Protein AF-A0A520I8A1-F1 (afdb_monomer)

Nearest PDB structures (foldseek):
  7w1y-assembly1_4  TM=4.143E-01  e=3.961E+00  Homo sapiens

Structure (mmCIF, N/CA/C/O backbone):
data_AF-A0A520I8A1-F1
#
_entry.id   AF-A0A520I8A1-F1
#
loop_
_atom_site.group_PDB
_atom_site.id
_atom_site.type_symbol
_atom_site.label_atom_id
_atom_site.label_alt_id
_atom_site.label_comp_id
_atom_site.label_asym_id
_atom_site.label_entity_id
_atom_site.label_seq_id
_atom_site.pdbx_PDB_ins_code
_atom_site.Cartn_x
_atom_site.Cartn_y
_atom_site.Cartn_z
_atom_site.occupancy
_atom_site.B_iso_or_equiv
_atom_site.auth_seq_id
_atom_site.auth_comp_id
_atom_site.auth_asym_id
_atom_site.auth_atom_id
_atom_site.pdbx_PDB_model_num
ATOM 1 N N . PHE A 1 1 ? 8.098 4.137 8.239 1.00 70.62 1 PHE A N 1
ATOM 2 C CA . PHE A 1 1 ? 7.040 4.916 7.578 1.00 70.62 1 PHE A CA 1
ATOM 3 C C . PHE A 1 1 ? 5.911 5.136 8.577 1.00 70.62 1 PHE A C 1
ATOM 5 O O . PHE A 1 1 ? 5.235 4.183 8.911 1.00 70.62 1 PHE A O 1
ATOM 12 N N . THR A 1 2 ? 5.726 6.352 9.091 1.00 82.50 2 THR A N 1
ATOM 13 C CA . THR A 1 2 ? 4.611 6.662 10.007 1.00 82.50 2 THR A CA 1
ATOM 14 C C . THR A 1 2 ? 3.568 7.475 9.239 1.00 82.50 2 THR A C 1
ATOM 16 O O . THR A 1 2 ? 3.953 8.475 8.619 1.00 82.50 2 THR A O 1
ATOM 19 N N . PRO A 1 3 ? 2.288 7.058 9.201 1.00 87.00 3 PRO A N 1
ATOM 20 C CA . PRO A 1 3 ? 1.235 7.838 8.559 1.00 87.00 3 PRO A CA 1
ATOM 21 C C . PRO A 1 3 ? 1.073 9.213 9.211 1.00 87.00 3 PRO A C 1
ATOM 23 O O . PRO A 1 3 ? 1.184 9.337 10.424 1.00 87.00 3 PRO A O 1
ATOM 26 N N . TYR A 1 4 ? 0.726 10.231 8.419 1.00 89.12 4 TYR A N 1
ATOM 27 C CA . TYR A 1 4 ? 0.466 11.583 8.938 1.00 89.12 4 TYR A CA 1
ATOM 28 C C . TYR A 1 4 ? -0.667 11.612 9.977 1.00 89.12 4 TYR A C 1
ATOM 30 O O . TYR A 1 4 ? -0.613 12.364 10.942 1.00 89.12 4 TYR A O 1
ATOM 38 N N . LEU A 1 5 ? -1.682 10.762 9.792 1.00 92.31 5 LEU A N 1
ATOM 39 C CA . LEU A 1 5 ? -2.814 10.638 10.711 1.00 92.31 5 LEU A CA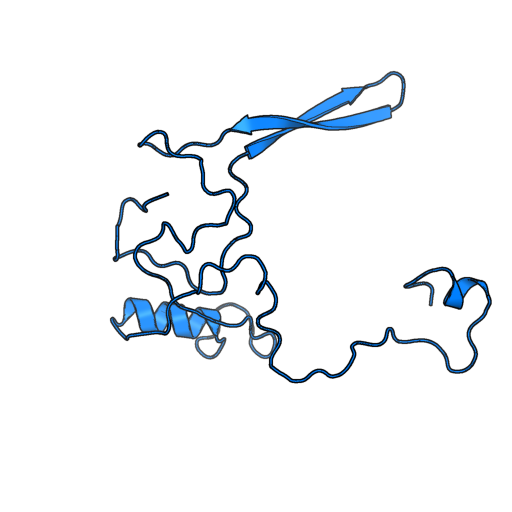 1
ATOM 40 C C . LEU A 1 5 ? -2.536 9.716 11.911 1.00 92.31 5 LEU A C 1
ATOM 42 O O . LEU A 1 5 ? -3.456 9.472 12.690 1.00 92.31 5 LEU A O 1
ATOM 46 N N . HIS A 1 6 ? -1.305 9.211 12.076 1.00 91.94 6 HIS A N 1
ATOM 47 C CA . HIS A 1 6 ? -0.932 8.319 13.180 1.00 91.94 6 HIS A CA 1
ATOM 48 C C . HIS A 1 6 ? -1.911 7.132 13.306 1.00 91.94 6 HIS A C 1
ATOM 50 O O . HIS A 1 6 ? -2.405 6.636 12.289 1.00 91.94 6 HIS A O 1
ATOM 56 N N . GLY A 1 7 ? -2.220 6.686 14.525 1.00 92.12 7 GLY A N 1
ATOM 57 C CA . GLY A 1 7 ? -3.186 5.622 14.819 1.00 92.12 7 GLY A CA 1
ATOM 58 C C . GLY A 1 7 ? -4.619 5.828 14.301 1.00 92.12 7 GLY A C 1
ATOM 59 O O . GLY A 1 7 ? -5.401 4.884 14.353 1.00 92.12 7 GLY A O 1
ATOM 60 N N . ASN A 1 8 ? -4.969 6.998 13.748 1.00 93.38 8 ASN A N 1
ATOM 61 C CA . ASN A 1 8 ? -6.248 7.204 13.049 1.00 93.38 8 ASN A CA 1
ATOM 62 C C . ASN A 1 8 ? -6.219 6.703 11.590 1.00 93.38 8 ASN A C 1
ATOM 64 O O . ASN A 1 8 ? -7.219 6.797 10.881 1.00 93.38 8 ASN A O 1
ATOM 68 N N . SER A 1 9 ? -5.082 6.179 11.125 1.00 94.12 9 SER A N 1
ATOM 69 C CA . SER A 1 9 ? -4.935 5.470 9.854 1.00 94.12 9 SER A CA 1
ATOM 70 C C . SER A 1 9 ? -4.382 4.074 10.113 1.00 94.12 9 SER A C 1
ATOM 72 O O . SER A 1 9 ? -3.351 3.931 10.772 1.00 94.12 9 SER A O 1
ATOM 74 N N . ALA A 1 10 ? -5.047 3.051 9.576 1.00 95.31 10 ALA A N 1
ATOM 75 C CA . ALA A 1 10 ? -4.655 1.663 9.776 1.00 95.31 10 ALA A CA 1
ATOM 76 C C . ALA A 1 10 ? -4.305 0.939 8.477 1.00 95.31 10 ALA A C 1
ATOM 78 O O . ALA A 1 10 ? -4.916 1.155 7.430 1.00 95.31 10 ALA A O 1
ATOM 79 N N . LEU A 1 11 ? -3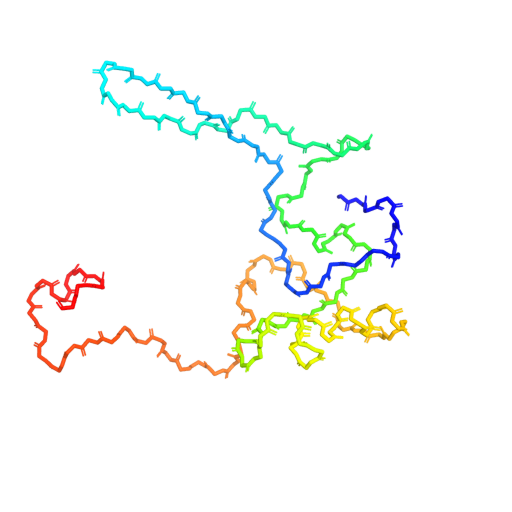.353 0.010 8.580 1.00 95.81 11 LEU A N 1
ATOM 80 C CA . LEU A 1 11 ? -3.104 -1.010 7.564 1.00 95.81 11 LEU A CA 1
ATOM 81 C C . LEU A 1 11 ? -4.022 -2.210 7.824 1.00 95.81 11 LEU A C 1
ATOM 83 O O . LEU A 1 11 ? -3.887 -2.885 8.846 1.00 95.81 11 LEU A O 1
ATOM 87 N N . ILE A 1 12 ? -4.937 -2.477 6.895 1.00 96.44 12 ILE A N 1
ATOM 88 C CA . ILE A 1 12 ? -5.871 -3.606 6.952 1.00 96.44 12 ILE A CA 1
ATOM 89 C C . ILE A 1 12 ? -5.413 -4.690 5.971 1.00 96.44 12 ILE A C 1
ATOM 91 O O . ILE A 1 12 ? -5.121 -4.376 4.820 1.00 96.44 12 ILE A O 1
ATOM 95 N N . GLY A 1 13 ? -5.355 -5.950 6.413 1.00 95.25 13 GLY A N 1
ATOM 96 C CA . GLY A 1 13 ? -4.957 -7.089 5.574 1.00 95.25 13 GLY A CA 1
ATOM 97 C C . GLY A 1 13 ? -3.710 -7.798 6.095 1.00 95.25 13 GLY A C 1
ATOM 98 O O . GLY A 1 13 ? -3.637 -8.147 7.275 1.00 95.25 13 GLY A O 1
ATOM 99 N N . THR A 1 14 ? -2.732 -8.035 5.223 1.00 94.06 14 THR A N 1
ATOM 100 C CA . THR A 1 14 ? -1.423 -8.613 5.568 1.00 94.06 14 THR A CA 1
ATOM 101 C C . THR A 1 14 ? -0.315 -7.564 5.508 1.00 94.06 14 THR A C 1
ATOM 103 O O . THR A 1 14 ? -0.523 -6.450 5.026 1.00 94.06 14 THR A O 1
ATOM 106 N N . ASN A 1 15 ? 0.887 -7.908 5.989 1.00 93.94 15 ASN A N 1
ATOM 107 C CA . ASN A 1 15 ? 2.039 -7.028 5.806 1.00 93.94 15 ASN A CA 1
ATOM 108 C C . ASN A 1 15 ? 2.273 -6.802 4.304 1.00 93.94 15 ASN A C 1
ATOM 110 O O . ASN A 1 15 ? 2.053 -7.701 3.487 1.00 93.94 15 ASN A O 1
ATOM 114 N N . THR A 1 16 ? 2.686 -5.592 3.942 1.00 92.12 16 THR A N 1
ATOM 115 C CA . THR A 1 16 ? 3.006 -5.270 2.553 1.00 92.12 16 THR A CA 1
ATOM 116 C C . THR A 1 16 ? 4.374 -5.835 2.185 1.00 92.12 16 THR A C 1
ATOM 118 O O . THR A 1 16 ? 5.179 -6.158 3.052 1.00 92.12 16 THR A O 1
ATOM 121 N N . TYR A 1 17 ? 4.661 -5.925 0.887 1.00 91.12 17 TYR A N 1
ATOM 122 C CA . TYR A 1 17 ? 5.957 -6.420 0.419 1.00 91.12 17 TYR A CA 1
ATOM 123 C C . TYR A 1 17 ? 7.125 -5.491 0.779 1.00 91.12 17 TYR A C 1
ATOM 125 O O . TYR A 1 17 ? 8.237 -5.952 0.975 1.00 91.12 17 TYR A O 1
ATOM 133 N N . GLY A 1 18 ? 6.879 -4.179 0.837 1.00 90.56 18 GLY A N 1
ATOM 134 C CA . GLY A 1 18 ? 7.918 -3.215 1.178 1.00 90.56 18 GLY A CA 1
ATOM 135 C C . GLY A 1 18 ? 8.821 -2.804 0.015 1.00 90.56 18 GLY A C 1
ATOM 136 O O . GLY A 1 18 ? 10.004 -3.117 -0.030 1.00 90.56 18 GLY A O 1
ATOM 137 N N . LYS A 1 19 ? 8.285 -2.060 -0.959 1.00 92.25 19 LYS A N 1
ATOM 138 C CA . LYS A 1 19 ? 9.070 -1.561 -2.102 1.00 92.25 19 LYS A CA 1
ATOM 139 C C . LYS A 1 19 ? 9.140 -0.029 -2.106 1.00 92.25 19 LYS A C 1
ATOM 141 O O . LYS A 1 19 ? 8.280 0.602 -2.713 1.00 92.25 19 LYS A O 1
ATOM 146 N N . PRO A 1 20 ? 10.163 0.583 -1.487 1.00 92.75 20 PRO A N 1
ATOM 147 C CA . PRO A 1 20 ? 10.327 2.037 -1.438 1.00 92.75 20 PRO A CA 1
ATOM 148 C C . PRO A 1 20 ? 11.097 2.613 -2.638 1.00 92.75 20 PRO A C 1
ATOM 150 O O . PRO A 1 20 ? 11.773 3.637 -2.527 1.00 92.75 20 PRO A O 1
ATOM 153 N N . VAL A 1 21 ? 11.052 1.941 -3.787 1.00 95.50 21 VAL A N 1
ATOM 154 C CA . VAL A 1 21 ? 11.828 2.303 -4.976 1.00 95.50 21 VAL A CA 1
ATOM 155 C C . VAL A 1 21 ? 10.966 2.261 -6.226 1.00 95.50 21 VAL A C 1
ATOM 157 O O . VAL A 1 21 ? 10.070 1.422 -6.356 1.00 95.50 21 VAL A O 1
ATOM 160 N N . GLY A 1 22 ? 11.266 3.149 -7.167 1.00 94.75 22 GLY A N 1
ATOM 161 C CA . GLY A 1 22 ? 10.561 3.256 -8.433 1.00 94.75 22 GLY A CA 1
ATOM 162 C C . GLY A 1 22 ? 11.446 2.958 -9.634 1.00 94.75 22 GLY A C 1
ATOM 163 O O . GLY A 1 22 ? 12.678 3.006 -9.570 1.00 94.75 22 GLY A O 1
ATOM 164 N N . GLN A 1 23 ? 10.787 2.613 -10.736 1.00 96.38 23 GLN A N 1
ATOM 165 C CA . GLN A 1 23 ? 11.440 2.247 -11.985 1.00 96.38 23 GLN A CA 1
ATOM 166 C C . GLN A 1 23 ? 11.149 3.278 -13.070 1.00 96.38 23 GLN A C 1
ATOM 168 O O . GLN A 1 23 ? 10.040 3.806 -13.146 1.00 96.38 23 GLN A O 1
ATOM 173 N N . ILE A 1 24 ? 12.130 3.513 -13.937 1.00 96.31 24 ILE A N 1
ATOM 174 C CA . ILE A 1 24 ? 11.944 4.237 -15.197 1.00 96.31 24 ILE A CA 1
ATOM 175 C C . ILE A 1 24 ? 12.070 3.266 -16.367 1.00 96.31 24 ILE A C 1
ATOM 177 O O . ILE A 1 24 ? 12.609 2.167 -16.230 1.00 96.31 24 ILE A O 1
ATOM 181 N N . ALA A 1 25 ? 11.554 3.675 -17.520 1.00 96.38 25 ALA A N 1
ATOM 182 C CA . ALA A 1 25 ? 11.721 2.940 -18.761 1.00 96.38 25 ALA A CA 1
ATOM 183 C C . ALA A 1 25 ? 12.782 3.598 -19.637 1.00 96.38 25 ALA A C 1
ATOM 185 O O . ALA A 1 25 ? 12.698 4.800 -19.874 1.00 96.38 25 ALA A O 1
ATOM 186 N N . LEU A 1 26 ? 13.711 2.795 -20.147 1.00 96.38 26 LEU A N 1
ATOM 187 C CA . LEU A 1 26 ? 14.713 3.212 -21.121 1.00 96.38 26 LEU A CA 1
ATOM 188 C C . LEU A 1 26 ? 14.584 2.324 -22.357 1.00 96.38 26 LEU A C 1
ATOM 190 O O . LEU A 1 26 ? 14.776 1.110 -22.269 1.00 96.38 26 LEU A O 1
ATOM 194 N N . ASP A 1 27 ? 14.234 2.930 -23.485 1.00 97.06 27 ASP A N 1
ATOM 195 C CA . ASP A 1 27 ? 14.111 2.222 -24.756 1.00 97.06 27 ASP A CA 1
ATOM 196 C C . ASP A 1 27 ? 15.496 2.111 -25.414 1.00 97.06 27 ASP A C 1
ATOM 198 O O . ASP A 1 27 ? 16.280 3.065 -25.406 1.00 97.06 27 ASP A O 1
ATOM 202 N N . LYS A 1 28 ? 15.811 0.941 -25.978 1.00 95.19 28 LYS A N 1
ATOM 203 C CA . LYS A 1 28 ? 17.055 0.657 -26.707 1.00 95.19 28 LYS A CA 1
ATOM 204 C C . LYS A 1 28 ? 16.712 0.301 -28.159 1.00 95.19 28 LYS A C 1
ATOM 206 O O . LYS A 1 28 ? 16.621 -0.882 -28.494 1.00 95.19 28 LYS A O 1
ATOM 211 N N . PRO A 1 29 ? 16.578 1.307 -29.046 1.00 93.62 29 PRO A N 1
ATOM 212 C CA . PRO A 1 29 ? 16.084 1.113 -30.412 1.00 93.62 29 PRO A CA 1
ATOM 213 C C . PRO A 1 29 ? 16.907 0.125 -31.243 1.00 93.62 29 PRO A C 1
ATOM 215 O O . PRO A 1 29 ? 16.371 -0.543 -32.116 1.00 93.62 29 PRO A O 1
ATOM 218 N N . ALA A 1 30 ? 18.205 -0.006 -30.953 1.00 94.81 30 ALA A N 1
ATOM 219 C CA . ALA A 1 30 ? 19.098 -0.920 -31.664 1.00 94.81 30 ALA A CA 1
ATOM 220 C C . ALA A 1 30 ? 18.720 -2.408 -31.525 1.00 94.81 30 ALA A C 1
ATOM 222 O O . ALA A 1 30 ? 19.175 -3.215 -32.330 1.00 94.81 30 ALA A O 1
ATOM 223 N N . CYS A 1 31 ? 17.943 -2.782 -30.502 1.00 94.94 31 CYS A N 1
ATOM 224 C CA . CYS A 1 31 ? 17.508 -4.165 -30.280 1.00 94.94 31 CYS A CA 1
ATOM 225 C C . CYS A 1 31 ? 16.003 -4.295 -29.999 1.00 94.94 31 CYS A C 1
ATOM 227 O O . CYS A 1 31 ? 15.578 -5.370 -29.608 1.00 94.94 31 CYS A O 1
ATOM 229 N N . ASP A 1 32 ? 15.219 -3.223 -30.173 1.00 94.06 32 ASP A N 1
ATOM 230 C CA . ASP A 1 32 ? 13.793 -3.165 -29.790 1.00 94.06 32 ASP A CA 1
ATOM 231 C C . ASP A 1 32 ? 13.520 -3.577 -28.323 1.00 94.06 32 ASP A C 1
ATOM 233 O O . ASP A 1 32 ? 12.461 -4.086 -27.962 1.00 94.06 32 ASP A O 1
ATOM 237 N N . ASP A 1 33 ? 14.503 -3.345 -27.447 1.00 95.75 33 ASP A N 1
ATOM 238 C CA . ASP A 1 33 ? 14.414 -3.681 -26.027 1.00 95.75 33 ASP A CA 1
ATOM 239 C C . ASP A 1 33 ? 13.899 -2.496 -25.205 1.00 95.75 33 ASP A C 1
ATOM 241 O O . ASP A 1 33 ? 14.223 -1.333 -25.475 1.00 95.75 33 ASP A O 1
ATOM 245 N N . ARG A 1 34 ? 13.204 -2.798 -24.101 1.00 96.50 34 ARG A N 1
ATOM 246 C CA . ARG A 1 34 ? 12.820 -1.812 -23.083 1.00 96.50 34 ARG A CA 1
ATOM 247 C C . ARG A 1 34 ? 13.286 -2.218 -21.691 1.00 96.50 34 ARG A C 1
ATOM 249 O O . ARG A 1 34 ? 12.762 -3.146 -21.080 1.00 96.50 34 ARG A O 1
ATOM 256 N N . LEU A 1 35 ? 14.233 -1.461 -21.151 1.00 95.62 35 LEU A N 1
ATOM 257 C CA . LEU A 1 35 ? 14.816 -1.685 -19.829 1.00 95.62 35 LEU A CA 1
ATOM 258 C C . LEU A 1 35 ? 13.960 -1.007 -18.748 1.00 95.62 35 LEU A C 1
ATOM 260 O O . LEU A 1 35 ? 13.619 0.171 -18.865 1.00 95.62 35 LEU A O 1
ATOM 264 N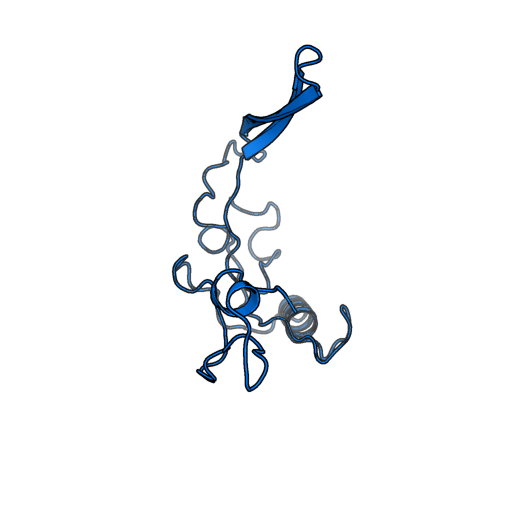 N . ARG A 1 36 ? 13.633 -1.735 -17.670 1.00 96.31 36 ARG A N 1
ATOM 265 C CA . ARG A 1 36 ? 12.921 -1.221 -16.482 1.00 96.31 36 ARG A CA 1
ATOM 266 C C . ARG A 1 36 ? 13.869 -1.134 -15.290 1.00 96.31 36 ARG A C 1
ATOM 268 O O . ARG A 1 36 ? 13.911 -2.019 -14.439 1.00 96.31 36 ARG A O 1
ATOM 275 N N . VAL A 1 37 ? 14.669 -0.074 -15.253 1.00 96.25 37 VAL A N 1
ATOM 276 C CA . VAL A 1 37 ? 15.704 0.107 -14.226 1.00 96.25 37 VAL A CA 1
ATOM 277 C C . VAL A 1 37 ? 15.129 0.775 -12.982 1.00 96.25 37 VAL A C 1
ATOM 279 O O . VAL A 1 37 ? 14.324 1.699 -13.088 1.00 96.25 37 VAL A O 1
ATOM 282 N N . ILE A 1 38 ? 15.549 0.321 -11.799 1.00 95.62 38 ILE A N 1
ATOM 283 C CA . ILE A 1 38 ? 15.271 1.016 -10.537 1.00 95.62 38 ILE A CA 1
ATOM 284 C C . ILE A 1 38 ? 16.140 2.274 -10.507 1.00 95.62 38 ILE A C 1
ATOM 286 O O . ILE A 1 38 ? 17.361 2.165 -10.538 1.00 95.62 38 ILE A O 1
ATOM 290 N N . ALA A 1 39 ? 15.519 3.452 -10.473 1.00 95.88 39 ALA A N 1
ATOM 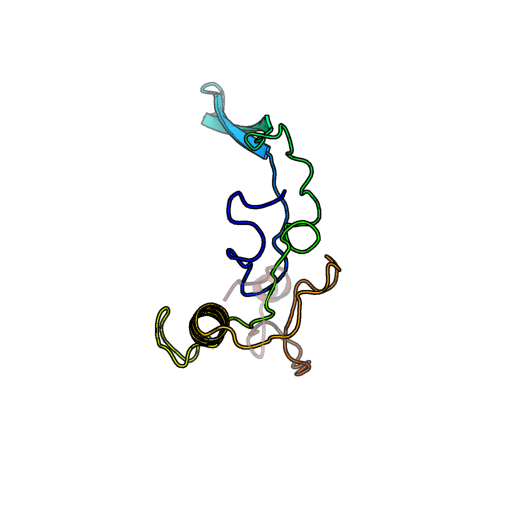291 C CA . ALA A 1 39 ? 16.231 4.718 -10.683 1.00 95.88 39 ALA A CA 1
ATOM 292 C C . ALA A 1 39 ? 15.956 5.786 -9.621 1.00 95.88 39 ALA A C 1
ATOM 294 O O . ALA A 1 39 ? 16.603 6.829 -9.627 1.00 95.88 39 ALA A O 1
ATOM 295 N N . PHE A 1 40 ? 15.015 5.555 -8.703 1.00 94.38 40 PHE A N 1
ATOM 296 C CA . PHE A 1 40 ? 14.770 6.479 -7.601 1.00 94.38 40 PHE A CA 1
ATOM 297 C C . 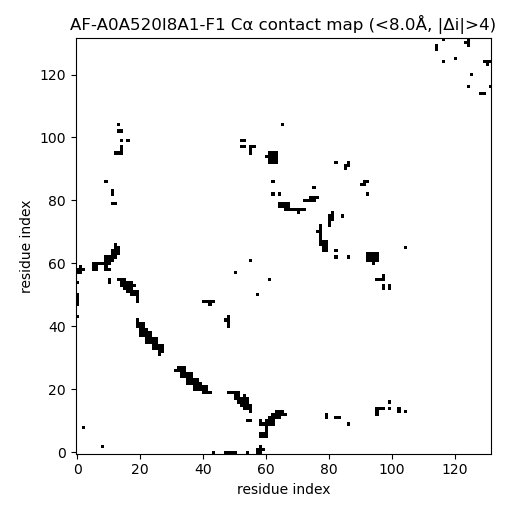PHE A 1 40 ? 14.248 5.762 -6.361 1.00 94.38 40 PHE A C 1
ATOM 299 O O . PHE A 1 40 ? 13.580 4.729 -6.448 1.00 94.38 40 PHE A O 1
ATOM 306 N N . ALA A 1 41 ? 14.536 6.351 -5.203 1.00 93.50 41 ALA A N 1
ATOM 307 C CA . ALA A 1 41 ? 13.957 5.970 -3.925 1.00 93.50 41 ALA A CA 1
ATOM 308 C C . ALA A 1 41 ? 12.821 6.935 -3.571 1.00 93.50 41 ALA A C 1
ATOM 310 O O . ALA A 1 41 ? 12.967 8.153 -3.677 1.00 93.50 41 ALA A O 1
ATOM 311 N N . THR A 1 42 ? 11.688 6.393 -3.141 1.00 90.94 42 THR A N 1
ATOM 312 C CA . THR A 1 42 ? 10.548 7.175 -2.661 1.00 90.94 42 THR A CA 1
ATOM 313 C C . THR A 1 42 ? 10.675 7.399 -1.161 1.00 90.94 42 THR A C 1
ATOM 315 O O . THR A 1 42 ? 10.833 6.443 -0.402 1.00 90.94 42 THR A O 1
ATOM 318 N N . GLN A 1 43 ? 10.566 8.651 -0.727 1.00 92.25 43 GLN A N 1
ATOM 319 C CA . GLN A 1 43 ? 10.593 9.024 0.685 1.00 92.25 43 GLN A CA 1
ATOM 320 C C . GLN A 1 43 ? 9.358 9.851 1.031 1.00 92.25 43 GLN A C 1
ATOM 322 O O . GLN A 1 43 ? 8.849 10.599 0.197 1.00 92.25 43 GLN A O 1
ATOM 327 N N . ASN A 1 44 ? 8.889 9.733 2.271 1.00 87.62 44 ASN A N 1
ATOM 328 C CA . ASN A 1 44 ? 7.836 10.602 2.791 1.00 87.62 44 ASN A CA 1
ATOM 329 C C . ASN A 1 44 ? 8.388 11.986 3.210 1.00 87.62 44 ASN A C 1
ATOM 331 O O . ASN A 1 44 ? 9.589 12.250 3.122 1.00 87.62 44 ASN A O 1
ATOM 335 N N . ALA A 1 45 ? 7.515 12.867 3.713 1.00 90.38 45 ALA A N 1
ATOM 336 C CA . ALA A 1 45 ? 7.889 14.210 4.178 1.00 90.38 45 ALA A CA 1
ATOM 337 C C . ALA A 1 45 ? 8.945 14.210 5.306 1.00 90.38 45 ALA A C 1
ATOM 339 O O . ALA A 1 45 ? 9.691 15.174 5.448 1.00 90.38 45 ALA A O 1
ATOM 340 N N . ALA A 1 46 ? 9.055 13.112 6.060 1.00 88.94 46 ALA A N 1
ATOM 341 C CA . ALA A 1 46 ? 10.058 12.908 7.105 1.00 88.94 46 ALA A CA 1
ATOM 342 C C . ALA A 1 46 ? 11.352 12.249 6.588 1.00 88.94 46 ALA A C 1
ATOM 344 O O . ALA A 1 46 ? 12.143 11.747 7.382 1.00 88.94 46 ALA A O 1
ATOM 345 N N . ARG A 1 47 ? 11.564 12.206 5.262 1.00 90.12 47 ARG A N 1
ATOM 346 C CA . ARG A 1 47 ? 12.737 11.589 4.613 1.00 90.12 47 ARG A CA 1
ATOM 347 C C . ARG A 1 47 ? 12.912 10.094 4.914 1.00 90.12 47 ARG A C 1
ATOM 349 O O . ARG A 1 47 ? 14.013 9.560 4.841 1.00 90.12 47 ARG A O 1
ATOM 356 N N . ASN A 1 48 ? 11.823 9.390 5.230 1.00 88.00 48 ASN A N 1
ATOM 357 C CA . ASN A 1 48 ? 11.849 7.948 5.466 1.00 88.00 48 ASN A CA 1
ATOM 358 C C . ASN A 1 48 ? 11.397 7.186 4.212 1.00 88.00 48 ASN A C 1
ATOM 360 O O . ASN A 1 48 ? 10.294 7.410 3.706 1.00 88.00 48 ASN A O 1
ATOM 364 N N . GLY A 1 49 ? 12.243 6.263 3.754 1.00 88.44 49 GLY A N 1
ATOM 365 C CA . GLY A 1 49 ? 11.976 5.321 2.666 1.00 88.44 49 GLY A CA 1
ATOM 366 C C . GLY A 1 49 ? 12.482 3.906 2.963 1.00 88.44 49 GLY A C 1
ATOM 367 O O . GLY A 1 49 ? 12.724 3.154 2.038 1.00 88.44 49 GLY A O 1
ATOM 368 N N . ASN A 1 50 ? 12.678 3.519 4.226 1.00 86.88 50 ASN A N 1
ATOM 369 C CA . ASN A 1 50 ? 13.345 2.251 4.570 1.00 86.88 50 ASN A CA 1
ATOM 370 C C . ASN A 1 50 ? 12.351 1.130 4.919 1.00 86.88 50 ASN A C 1
ATOM 372 O O . ASN A 1 50 ? 12.590 0.349 5.832 1.00 86.88 50 ASN A O 1
ATOM 376 N N . TYR A 1 51 ? 11.209 1.064 4.236 1.00 89.19 51 TYR A N 1
ATOM 377 C CA . TYR A 1 51 ? 10.164 0.067 4.504 1.00 89.19 51 TYR A CA 1
ATOM 378 C C . TYR A 1 51 ? 10.331 -1.196 3.645 1.00 89.19 51 TYR A C 1
ATOM 380 O O . TYR A 1 51 ? 9.367 -1.658 3.048 1.00 89.19 51 TYR A O 1
ATOM 388 N N . PHE A 1 52 ? 11.552 -1.734 3.545 1.00 90.31 52 PHE A N 1
ATOM 389 C CA . PHE A 1 52 ? 11.851 -2.913 2.714 1.00 90.31 52 PHE A CA 1
ATOM 390 C C . PHE A 1 52 ? 11.221 -4.213 3.230 1.00 90.31 52 PHE A C 1
ATOM 392 O O . PHE A 1 52 ? 10.930 -5.101 2.439 1.00 90.31 52 PHE A O 1
ATOM 399 N N . ASP A 1 53 ? 10.939 -4.283 4.531 1.00 89.38 53 ASP A N 1
ATOM 400 C CA . ASP A 1 53 ? 10.277 -5.425 5.179 1.00 89.38 53 ASP A CA 1
ATOM 401 C C . ASP A 1 53 ? 8.753 -5.230 5.297 1.00 89.38 53 ASP A C 1
ATOM 403 O O . ASP A 1 53 ? 8.074 -5.874 6.099 1.00 89.38 53 ASP A O 1
ATOM 407 N N . GLY A 1 54 ? 8.204 -4.289 4.526 1.00 91.81 54 GLY A N 1
ATO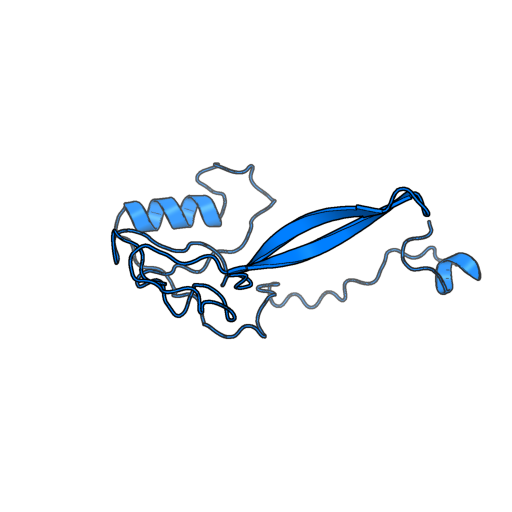M 408 C CA . GLY A 1 54 ? 6.795 -3.922 4.561 1.00 91.81 54 GLY A CA 1
ATOM 409 C C . GLY A 1 54 ? 6.468 -2.777 5.516 1.00 91.81 54 GLY A C 1
ATOM 410 O O . GLY A 1 54 ? 7.334 -2.123 6.100 1.00 91.81 54 GLY A O 1
ATOM 411 N N . LEU A 1 55 ? 5.173 -2.485 5.622 1.00 92.12 55 LEU A N 1
ATOM 412 C CA . LEU A 1 55 ? 4.651 -1.352 6.387 1.00 92.12 55 LEU A CA 1
ATOM 413 C C . LEU A 1 55 ? 4.210 -1.718 7.809 1.00 92.12 55 LEU A C 1
ATOM 415 O O . LEU A 1 55 ? 4.127 -0.816 8.643 1.00 92.12 55 LEU A O 1
ATOM 419 N N . ALA A 1 56 ? 3.950 -2.997 8.104 1.00 93.12 56 ALA A N 1
ATOM 420 C CA . ALA A 1 56 ? 3.304 -3.419 9.351 1.00 93.12 56 ALA A CA 1
ATOM 421 C C . ALA A 1 56 ? 4.089 -3.048 10.619 1.00 93.12 56 ALA A C 1
ATOM 423 O O . ALA A 1 56 ? 3.481 -2.703 11.623 1.00 93.12 56 ALA A O 1
ATOM 424 N N . SER A 1 57 ? 5.423 -3.049 10.565 1.00 88.38 57 SER A N 1
ATOM 425 C CA . SER A 1 57 ? 6.279 -2.651 11.694 1.00 88.38 57 SER A CA 1
ATOM 426 C C . SER A 1 57 ? 6.340 -1.138 11.921 1.00 88.38 57 SER A C 1
ATOM 428 O O . SER A 1 57 ? 6.866 -0.687 12.936 1.00 88.38 57 SER A O 1
ATOM 430 N N . THR A 1 58 ? 5.847 -0.343 10.970 1.00 88.62 58 THR A N 1
ATOM 431 C CA . THR A 1 58 ? 5.999 1.118 10.987 1.00 88.62 58 THR A CA 1
ATOM 432 C C . THR A 1 58 ? 4.684 1.881 11.091 1.00 88.62 58 THR A C 1
ATOM 434 O O . THR A 1 58 ? 4.676 3.018 11.560 1.00 88.62 58 THR A O 1
ATOM 437 N N . VAL A 1 59 ? 3.578 1.264 10.674 1.00 91.31 59 VAL A N 1
ATOM 438 C CA . VAL A 1 59 ? 2.231 1.804 10.849 1.00 91.31 59 VAL A CA 1
ATOM 439 C C . VAL A 1 59 ? 1.750 1.465 12.259 1.00 91.31 59 VAL A C 1
ATOM 441 O O . VAL A 1 59 ? 1.762 0.308 12.660 1.00 91.31 59 VAL A O 1
ATOM 444 N N . GLU A 1 60 ? 1.316 2.480 13.004 1.00 92.19 60 GLU A N 1
ATOM 445 C CA . GLU A 1 60 ? 0.946 2.352 14.422 1.00 92.19 60 GLU A CA 1
ATOM 446 C C . GLU A 1 60 ? -0.307 1.493 14.645 1.00 92.19 60 GLU A C 1
ATOM 448 O O . GLU A 1 60 ? -0.392 0.7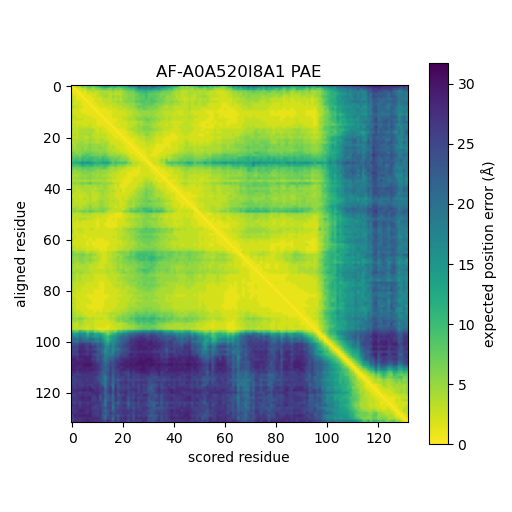66 15.632 1.00 92.19 60 GLU A O 1
ATOM 453 N N . ALA A 1 61 ? -1.270 1.555 13.720 1.00 95.06 61 ALA A N 1
ATOM 454 C CA . ALA A 1 61 ? -2.482 0.747 13.751 1.00 95.06 61 ALA A CA 1
ATOM 455 C C . ALA A 1 61 ? -2.468 -0.282 12.613 1.00 95.06 61 ALA A C 1
ATOM 457 O O . ALA A 1 61 ? -2.458 0.061 11.430 1.00 95.06 61 ALA A O 1
ATOM 458 N N . THR A 1 62 ? -2.497 -1.567 12.955 1.00 95.81 62 THR A N 1
ATOM 459 C CA . THR A 1 62 ? -2.608 -2.641 11.964 1.00 95.81 62 THR A CA 1
ATOM 460 C C . THR A 1 62 ? -3.705 -3.610 12.364 1.00 95.81 62 THR A C 1
ATOM 462 O O . THR A 1 62 ? -3.849 -3.951 13.535 1.00 95.81 62 THR A O 1
ATOM 465 N N . CYS A 1 63 ? -4.477 -4.064 11.382 1.00 96.56 63 CYS A N 1
ATOM 466 C CA . CYS A 1 63 ? -5.508 -5.066 11.579 1.00 96.56 63 CYS A CA 1
ATOM 467 C C . CYS A 1 63 ? -5.371 -6.175 10.553 1.00 96.56 63 CYS A C 1
ATOM 469 O O . CYS A 1 63 ? -5.562 -5.972 9.353 1.00 96.56 63 CYS A O 1
ATOM 471 N N . ARG A 1 64 ? -5.134 -7.385 11.046 1.00 96.25 64 ARG A N 1
ATOM 472 C CA . ARG A 1 64 ? -5.102 -8.573 10.213 1.00 96.25 64 ARG A CA 1
ATOM 473 C C . ARG A 1 64 ? -6.483 -8.849 9.611 1.00 96.25 64 ARG A C 1
ATOM 475 O O . ARG A 1 64 ? -7.490 -8.943 10.325 1.00 96.25 64 ARG A O 1
ATOM 482 N N . ALA A 1 65 ? -6.500 -9.037 8.298 1.00 95.50 65 ALA A N 1
ATOM 483 C CA . ALA A 1 65 ? -7.637 -9.531 7.532 1.00 95.50 65 ALA A CA 1
ATOM 484 C C . ALA A 1 65 ? -7.150 -10.472 6.421 1.00 95.50 65 ALA A C 1
ATOM 486 O O . ALA A 1 65 ? -5.982 -10.441 6.037 1.00 95.50 65 ALA A O 1
ATOM 487 N N . THR A 1 66 ? -8.038 -11.348 5.968 1.00 89.50 66 THR A N 1
ATOM 488 C CA . THR A 1 66 ? -7.822 -12.245 4.828 1.00 89.50 66 THR A CA 1
ATOM 489 C C . THR A 1 66 ? -8.600 -11.715 3.638 1.00 89.50 66 THR A C 1
ATOM 491 O O . THR A 1 66 ? -9.706 -11.223 3.841 1.00 89.50 66 THR A O 1
ATOM 494 N N . ASP A 1 67 ? -8.086 -11.886 2.426 1.00 85.56 67 ASP A N 1
ATOM 495 C CA . ASP A 1 67 ? -8.866 -11.596 1.224 1.00 85.56 67 ASP A CA 1
ATOM 496 C C . ASP A 1 67 ? -9.967 -12.647 1.067 1.00 85.56 67 ASP A C 1
ATOM 498 O O . ASP A 1 67 ? -9.688 -13.844 0.949 1.00 85.56 67 ASP A O 1
ATOM 502 N N . ASP A 1 68 ? -11.222 -12.204 1.106 1.00 89.12 68 ASP A N 1
ATOM 503 C CA . ASP A 1 68 ? -12.378 -13.081 0.968 1.00 89.12 68 ASP A CA 1
ATOM 504 C C . ASP A 1 68 ? -13.009 -12.931 -0.417 1.00 89.12 68 ASP A C 1
ATOM 506 O O . ASP A 1 68 ? -13.816 -12.042 -0.672 1.00 89.12 68 ASP A O 1
ATOM 510 N N . ILE A 1 69 ? -12.656 -13.846 -1.321 1.00 92.75 69 ILE A N 1
ATOM 511 C CA . ILE A 1 69 ? -13.167 -13.855 -2.698 1.00 92.75 69 ILE A CA 1
ATOM 512 C C . ILE A 1 69 ? -14.623 -14.334 -2.809 1.00 92.75 69 ILE A C 1
ATOM 514 O O . ILE A 1 69 ? -15.167 -14.357 -3.912 1.00 92.75 69 ILE A O 1
ATOM 518 N N . SER A 1 70 ? -15.252 -14.764 -1.706 1.00 96.56 70 SER A N 1
ATOM 519 C CA . SER A 1 70 ? -16.656 -15.197 -1.718 1.00 96.56 70 SER A CA 1
ATOM 520 C C . SER A 1 70 ? -17.640 -14.024 -1.767 1.00 96.56 70 SER A C 1
ATOM 522 O O . SER A 1 70 ? -18.801 -14.212 -2.138 1.00 96.56 70 SER A O 1
ATOM 524 N N . PHE A 1 71 ? -17.169 -12.812 -1.463 1.00 96.19 71 PHE A N 1
ATOM 525 C CA . PHE A 1 71 ? -17.933 -11.574 -1.554 1.00 96.19 71 PHE A CA 1
ATOM 526 C C . PHE A 1 71 ? -17.262 -10.589 -2.521 1.00 96.19 71 PHE A C 1
ATOM 528 O O . PHE A 1 71 ? -16.038 -10.589 -2.664 1.00 96.19 71 PHE A O 1
ATOM 535 N N . PRO A 1 72 ? -18.038 -9.730 -3.205 1.00 95.62 72 PRO A N 1
ATOM 536 C CA . PRO A 1 72 ? -17.459 -8.688 -4.038 1.00 95.62 72 PRO A CA 1
ATOM 537 C C . PRO A 1 72 ? -16.723 -7.648 -3.181 1.00 95.62 72 PRO A C 1
ATOM 539 O O . PRO A 1 72 ? -17.105 -7.371 -2.042 1.00 95.62 72 PRO A O 1
ATOM 542 N N . LEU A 1 73 ? -15.690 -7.029 -3.759 1.00 92.44 73 LEU A N 1
ATOM 543 C CA . LEU A 1 73 ? -14.953 -5.943 -3.114 1.00 92.44 73 LEU A CA 1
ATOM 544 C C . LEU A 1 73 ? -15.911 -4.811 -2.706 1.00 92.44 73 LEU A C 1
ATOM 546 O O . LEU A 1 73 ? -16.690 -4.327 -3.527 1.00 92.44 73 LEU A O 1
ATOM 550 N N . GLY A 1 74 ? -15.827 -4.380 -1.446 1.00 92.88 74 GLY A N 1
ATOM 551 C CA . GLY A 1 74 ? -16.690 -3.340 -0.884 1.00 92.88 74 GLY A CA 1
ATOM 552 C C . GLY A 1 74 ? -17.981 -3.851 -0.234 1.00 92.88 74 GLY A C 1
ATOM 553 O O . GLY A 1 74 ? -18.685 -3.054 0.386 1.00 92.88 74 GLY A O 1
ATOM 554 N N . ASP A 1 75 ? -18.296 -5.150 -0.309 1.00 97.25 75 ASP A N 1
ATOM 555 C CA . ASP A 1 75 ? -19.365 -5.740 0.508 1.00 97.25 75 ASP A CA 1
ATOM 556 C C . ASP A 1 75 ? -18.966 -5.701 1.993 1.00 97.25 75 ASP A C 1
ATOM 558 O O . ASP A 1 75 ? -17.871 -6.111 2.369 1.00 97.25 75 ASP A O 1
ATOM 562 N N . ALA A 1 76 ? -19.866 -5.248 2.870 1.00 96.88 76 ALA A N 1
ATOM 563 C CA . ALA A 1 76 ? -19.606 -5.155 4.310 1.00 96.88 76 ALA A CA 1
ATOM 564 C C . ALA A 1 76 ? -19.363 -6.518 4.993 1.00 96.88 76 ALA A C 1
ATOM 566 O O . ALA A 1 76 ? -18.966 -6.557 6.159 1.00 96.88 76 ALA A O 1
ATOM 567 N N . ARG A 1 77 ? -19.628 -7.631 4.301 1.00 96.06 77 ARG A N 1
ATOM 5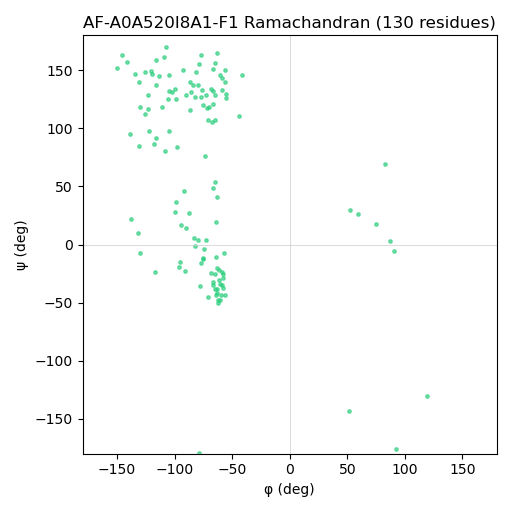68 C CA . ARG A 1 77 ? -19.337 -8.996 4.756 1.00 96.06 77 ARG A CA 1
ATOM 569 C C . ARG A 1 77 ? -17.960 -9.485 4.315 1.00 96.06 77 ARG A C 1
ATOM 571 O O . ARG A 1 77 ? -17.416 -10.357 4.992 1.00 96.06 77 ARG A O 1
ATOM 578 N N . GLU A 1 78 ? -17.391 -8.910 3.254 1.00 96.81 78 GLU A N 1
ATOM 579 C CA . GLU A 1 78 ? -16.033 -9.215 2.797 1.00 96.81 78 GLU A CA 1
ATOM 580 C C . GLU A 1 78 ? -15.041 -8.902 3.926 1.00 96.81 78 GLU A C 1
ATOM 582 O O . GLU A 1 78 ? -15.146 -7.882 4.612 1.00 96.81 78 GLU A O 1
ATOM 587 N N . ALA A 1 79 ? -14.116 -9.820 4.194 1.00 95.69 79 ALA A N 1
ATOM 588 C CA . ALA A 1 79 ? -13.346 -9.814 5.430 1.00 95.69 79 ALA A CA 1
ATOM 589 C C . ALA A 1 79 ? -12.448 -8.574 5.605 1.00 95.69 79 ALA A C 1
ATOM 591 O O . ALA A 1 79 ? -12.368 -8.064 6.731 1.00 95.69 79 ALA A O 1
ATOM 592 N N . SER A 1 80 ? -11.817 -8.068 4.542 1.00 96.06 80 SER A N 1
ATOM 593 C CA . SER A 1 80 ? -10.997 -6.848 4.576 1.00 96.06 80 SER A CA 1
ATOM 594 C C . SER A 1 80 ? -11.852 -5.589 4.745 1.00 96.06 80 SER A C 1
ATOM 596 O O . SER A 1 80 ? -11.570 -4.756 5.611 1.00 96.06 80 SER A O 1
ATOM 598 N N . THR A 1 81 ? -12.951 -5.484 4.002 1.00 96.50 81 THR A N 1
ATOM 599 C CA . THR A 1 81 ? -13.908 -4.371 4.061 1.00 96.50 81 THR A CA 1
ATOM 600 C C . THR A 1 81 ? -14.556 -4.287 5.439 1.00 96.50 81 THR A C 1
ATOM 602 O O . THR A 1 81 ? -14.518 -3.243 6.093 1.00 96.50 81 THR A O 1
ATOM 605 N N . ARG A 1 82 ? -15.077 -5.408 5.945 1.00 97.00 82 ARG A N 1
ATOM 606 C CA . ARG A 1 82 ? -15.633 -5.508 7.296 1.00 97.00 82 ARG A CA 1
ATOM 607 C C . ARG A 1 82 ? -14.612 -5.097 8.350 1.00 97.00 82 ARG A C 1
ATOM 609 O O . ARG A 1 82 ? -14.952 -4.361 9.272 1.00 97.00 82 ARG A O 1
ATOM 616 N N . ARG A 1 83 ? -13.354 -5.541 8.219 1.00 97.69 83 ARG A N 1
ATOM 617 C CA . ARG A 1 83 ? -12.294 -5.181 9.168 1.00 97.69 83 ARG A CA 1
ATOM 618 C C . ARG A 1 83 ? -11.984 -3.683 9.144 1.00 97.69 83 ARG A C 1
ATOM 620 O O . ARG A 1 83 ? -11.754 -3.112 10.207 1.00 97.69 83 ARG A O 1
ATOM 627 N N . ALA A 1 84 ? -12.004 -3.052 7.973 1.00 97.06 84 ALA A N 1
ATOM 628 C CA . ALA A 1 84 ? -11.850 -1.607 7.853 1.00 97.06 84 ALA A CA 1
ATOM 629 C C . ALA A 1 84 ? -13.007 -0.855 8.535 1.00 97.06 84 ALA A C 1
ATOM 631 O O . ALA A 1 84 ? -12.766 0.091 9.283 1.00 97.06 84 ALA A O 1
ATOM 632 N N . LEU A 1 85 ? -14.252 -1.311 8.353 1.00 97.38 85 LEU A N 1
ATOM 633 C CA . LEU A 1 85 ? -15.425 -0.745 9.033 1.00 97.38 85 LEU A CA 1
ATOM 634 C C . LEU A 1 85 ? -15.345 -0.912 10.557 1.00 97.38 85 LEU A C 1
ATOM 636 O O . LEU A 1 85 ? -15.640 0.026 11.293 1.00 97.38 85 LEU A O 1
ATOM 640 N N . ASP A 1 86 ? -14.904 -2.079 11.034 1.00 97.56 86 ASP A N 1
ATOM 641 C CA . ASP A 1 86 ? -14.687 -2.334 12.460 1.00 97.56 86 ASP A CA 1
ATOM 642 C C . ASP A 1 86 ? -13.644 -1.365 13.051 1.00 97.56 86 ASP A C 1
ATOM 644 O O . ASP A 1 86 ? -13.874 -0.808 14.125 1.00 97.56 86 ASP A O 1
ATOM 648 N N . PHE A 1 87 ? -12.533 -1.119 12.341 1.00 97.19 87 PHE A N 1
ATOM 649 C CA . PHE A 1 87 ? -11.516 -0.139 12.746 1.00 97.19 87 PHE A CA 1
ATOM 650 C C . PHE A 1 87 ? -12.096 1.279 12.838 1.00 97.19 87 PHE A C 1
ATOM 652 O O . PHE A 1 87 ? -11.918 1.948 13.854 1.00 97.19 87 PHE A O 1
ATOM 659 N N . LEU A 1 88 ? -12.850 1.717 11.822 1.00 96.81 88 LEU A N 1
ATOM 660 C CA . LEU A 1 88 ? -13.511 3.029 11.825 1.00 96.81 88 LEU A CA 1
ATOM 661 C C . LEU A 1 88 ? -14.531 3.171 12.966 1.00 96.81 88 LEU A C 1
ATOM 663 O O . LEU A 1 88 ? -14.718 4.264 13.494 1.00 96.81 88 LEU A O 1
ATOM 667 N N . ALA A 1 89 ? -15.164 2.070 13.375 1.00 97.38 89 ALA A N 1
ATOM 668 C CA . ALA A 1 89 ? -16.069 2.018 14.520 1.00 97.38 89 ALA A CA 1
ATOM 669 C C . ALA A 1 89 ? -15.347 1.930 15.884 1.00 97.38 89 ALA A C 1
ATOM 671 O O . ALA A 1 89 ? -16.011 1.784 16.911 1.00 97.38 89 ALA A O 1
ATOM 672 N N . GLY A 1 90 ? -14.009 1.981 15.918 1.00 96.50 90 GLY A N 1
ATOM 673 C CA . GLY A 1 90 ? -13.208 1.919 17.145 1.00 96.50 90 GLY A CA 1
ATOM 674 C C . GLY A 1 90 ? -13.106 0.523 17.766 1.00 96.50 90 GLY A C 1
ATOM 675 O O . GLY A 1 90 ? -12.776 0.392 18.945 1.00 96.50 90 GLY A O 1
ATOM 676 N N . ARG A 1 91 ? -13.411 -0.537 17.008 1.00 96.81 91 ARG A N 1
ATOM 677 C CA . ARG A 1 91 ? -13.310 -1.920 17.493 1.00 96.81 91 ARG A CA 1
ATOM 678 C C . ARG A 1 91 ? -11.870 -2.414 17.413 1.00 96.81 91 ARG A C 1
ATOM 680 O O . ARG A 1 91 ? -11.110 -2.053 16.518 1.00 96.81 91 ARG A O 1
ATOM 687 N N . THR A 1 92 ? -11.507 -3.297 18.337 1.00 93.25 92 THR A N 1
ATOM 688 C CA . THR A 1 92 ? -10.178 -3.908 18.368 1.00 93.25 92 THR A CA 1
ATOM 689 C C . THR A 1 92 ? -10.045 -5.035 17.341 1.00 93.25 92 THR A C 1
ATOM 691 O O . THR A 1 92 ? -11.015 -5.660 16.904 1.00 93.25 92 THR A O 1
ATOM 694 N N . CYS A 1 93 ? -8.809 -5.302 16.935 1.00 94.62 93 CYS A N 1
ATOM 695 C CA . CYS A 1 93 ? -8.459 -6.324 15.960 1.00 94.62 93 CYS A CA 1
ATOM 696 C C . CYS A 1 93 ? -7.106 -6.947 16.326 1.00 94.62 93 CYS A C 1
ATOM 698 O O . CYS A 1 93 ? -6.334 -6.382 17.099 1.00 94.62 93 CYS A O 1
ATOM 700 N N . SER A 1 94 ? -6.804 -8.115 15.763 1.00 94.75 94 SER A N 1
ATOM 701 C CA . SER A 1 94 ? -5.462 -8.688 15.868 1.00 94.75 94 SER A CA 1
ATOM 702 C C . SER A 1 94 ? -4.498 -7.905 14.979 1.00 94.75 94 SER A C 1
ATOM 704 O O . SER A 1 94 ? -4.780 -7.735 13.793 1.00 94.75 94 SER A O 1
ATOM 706 N N . ALA A 1 95 ? -3.366 -7.471 15.532 1.00 94.50 95 ALA A N 1
ATOM 707 C CA . ALA A 1 95 ? -2.323 -6.788 14.773 1.00 94.50 95 ALA A CA 1
ATOM 708 C C . ALA A 1 95 ? -1.688 -7.703 13.711 1.00 94.50 95 ALA A C 1
ATOM 710 O O . ALA A 1 95 ? -1.719 -8.934 13.818 1.00 94.50 95 ALA A O 1
ATOM 711 N N . ILE A 1 96 ? -1.106 -7.095 12.679 1.00 94.19 96 ILE A N 1
ATOM 712 C CA . ILE A 1 96 ? -0.326 -7.808 11.666 1.00 94.19 96 ILE A CA 1
ATOM 713 C C . ILE A 1 96 ? 1.048 -8.137 12.262 1.00 94.19 96 ILE A C 1
ATOM 715 O O . ILE A 1 96 ? 1.751 -7.251 12.738 1.00 94.19 96 ILE A O 1
ATOM 719 N N . THR A 1 97 ? 1.451 -9.406 12.222 1.00 83.81 97 THR A N 1
ATOM 720 C CA . THR A 1 97 ? 2.803 -9.828 12.614 1.00 83.81 97 THR A CA 1
ATOM 721 C C . THR A 1 97 ? 3.799 -9.480 11.506 1.00 83.81 97 THR A C 1
ATOM 723 O O . THR A 1 97 ? 3.549 -9.784 10.341 1.00 83.81 97 THR A O 1
ATOM 726 N N . SER A 1 98 ? 4.931 -8.874 11.860 1.00 64.25 98 SER A N 1
ATOM 727 C CA . SER A 1 98 ? 5.933 -8.349 10.915 1.00 64.25 98 SER A CA 1
ATOM 728 C C . SER A 1 98 ? 6.771 -9.409 10.181 1.00 64.25 98 SER A C 1
ATOM 730 O O . SER A 1 98 ? 7.671 -9.043 9.431 1.00 64.25 98 SER A O 1
ATOM 732 N N . ASP A 1 99 ? 6.505 -10.705 10.365 1.00 59.72 99 ASP A N 1
ATOM 733 C CA . ASP A 1 99 ? 7.258 -11.772 9.699 1.00 59.72 99 ASP A CA 1
ATOM 734 C C . ASP A 1 99 ? 6.939 -11.844 8.198 1.00 59.72 99 ASP A C 1
ATOM 736 O O . ASP A 1 99 ? 5.886 -12.319 7.763 1.00 59.72 99 ASP A O 1
ATOM 740 N N . VAL A 1 100 ? 7.902 -11.397 7.390 1.00 53.66 100 VAL A N 1
ATOM 741 C CA . VAL A 1 100 ? 7.889 -11.420 5.916 1.00 53.66 100 VAL A CA 1
ATOM 742 C C . VAL A 1 100 ? 7.800 -12.857 5.369 1.00 53.66 100 VAL A C 1
ATOM 744 O O . VAL A 1 100 ? 7.324 -13.073 4.255 1.00 53.66 100 VAL A O 1
ATOM 747 N N . SER A 1 101 ? 8.186 -13.853 6.168 1.00 50.12 101 SER A N 1
ATOM 748 C CA . SER A 1 101 ? 8.113 -15.291 5.876 1.00 50.12 101 SER A CA 1
ATOM 749 C C . SER A 1 101 ? 6.696 -15.879 5.975 1.00 50.12 101 SER A C 1
ATOM 751 O O . SER A 1 101 ? 6.461 -16.981 5.480 1.00 50.12 101 SER A O 1
ATOM 753 N N . ALA A 1 102 ? 5.727 -15.143 6.532 1.00 47.94 102 ALA A N 1
ATOM 754 C CA . ALA A 1 102 ? 4.331 -15.566 6.670 1.00 47.94 102 ALA A CA 1
ATOM 755 C C . ALA A 1 102 ? 3.401 -14.983 5.582 1.00 47.94 102 ALA A C 1
ATOM 757 O O . ALA A 1 102 ? 2.197 -14.844 5.802 1.00 47.94 102 ALA A O 1
ATOM 758 N N . GLN A 1 103 ? 3.925 -14.676 4.384 1.00 50.34 103 GLN A N 1
ATOM 759 C CA . GLN A 1 103 ? 3.187 -14.141 3.213 1.00 50.34 103 GLN A CA 1
ATOM 760 C C . GLN A 1 103 ? 2.122 -15.082 2.612 1.00 50.34 103 GLN A C 1
ATOM 762 O O . GLN A 1 103 ? 1.652 -14.937 1.486 1.00 50.34 103 GLN A O 1
ATOM 767 N N . SER A 1 104 ? 1.677 -16.063 3.374 1.00 45.97 104 SER A N 1
ATOM 768 C CA . SER A 1 104 ? 0.439 -16.753 3.104 1.00 45.97 104 SER A CA 1
ATOM 769 C C . SER A 1 104 ? -0.256 -16.960 4.431 1.00 45.97 104 SER A C 1
ATOM 771 O O . SER A 1 104 ? -0.086 -17.987 5.078 1.00 45.97 104 SER A O 1
ATOM 773 N N . ALA A 1 105 ? -1.160 -16.041 4.767 1.00 49.50 105 ALA A N 1
ATOM 774 C CA . ALA A 1 105 ? -2.352 -16.398 5.526 1.00 49.50 105 ALA A CA 1
ATOM 775 C C . ALA A 1 105 ? -3.259 -17.303 4.662 1.00 49.50 105 ALA A C 1
ATOM 777 O O . ALA A 1 105 ? -4.457 -17.073 4.542 1.00 49.50 105 ALA A O 1
ATOM 778 N N . ARG A 1 106 ? -2.681 -18.339 4.039 1.00 47.22 106 ARG A N 1
ATOM 779 C CA . ARG A 1 106 ? -3.426 -19.515 3.634 1.00 47.22 106 ARG A CA 1
ATOM 780 C C . ARG A 1 106 ? -3.831 -20.146 4.948 1.00 47.22 106 ARG A C 1
ATOM 782 O O . ARG A 1 106 ? -2.995 -20.423 5.809 1.00 47.22 106 ARG A O 1
ATOM 789 N N . THR A 1 107 ? -5.132 -20.283 5.125 1.00 48.34 107 THR A N 1
ATOM 790 C CA . THR A 1 107 ? -5.697 -21.155 6.139 1.00 48.34 107 THR A CA 1
ATOM 791 C C . THR A 1 107 ? -4.908 -22.461 6.164 1.00 48.34 107 THR A C 1
ATOM 793 O O . THR A 1 107 ? -4.428 -22.953 5.142 1.00 48.34 107 THR A O 1
ATOM 796 N N . THR A 1 108 ? -4.770 -23.032 7.349 1.00 45.41 108 THR A N 1
ATOM 797 C CA . THR A 1 108 ? -4.247 -24.372 7.613 1.00 45.41 108 THR A CA 1
ATOM 798 C C . THR A 1 108 ? -5.129 -25.478 7.005 1.00 45.41 108 THR A C 1
ATOM 800 O O . THR A 1 108 ? -5.330 -26.526 7.605 1.00 45.41 108 THR A O 1
ATOM 803 N N . ALA A 1 109 ? -5.634 -25.283 5.787 1.00 51.53 109 ALA A N 1
ATOM 804 C CA . ALA A 1 109 ? -5.973 -26.338 4.857 1.00 51.53 109 ALA A CA 1
ATOM 805 C C . ALA A 1 109 ? -4.787 -26.474 3.898 1.00 51.53 109 ALA A C 1
ATOM 807 O O . ALA A 1 109 ? -4.757 -25.918 2.803 1.00 51.53 109 ALA A O 1
ATOM 808 N N . SER A 1 110 ? -3.787 -27.240 4.335 1.00 51.22 110 SER A N 1
ATOM 809 C CA . SER A 1 110 ? -2.766 -27.828 3.469 1.00 51.22 110 SER A CA 1
ATOM 810 C C . SER A 1 110 ? -3.411 -28.853 2.519 1.00 51.22 110 SER A C 1
ATOM 812 O O . SER A 1 110 ? -3.000 -30.010 2.455 1.00 51.22 110 SER A O 1
ATOM 814 N N . THR A 1 111 ? -4.438 -28.465 1.764 1.00 55.12 111 THR A N 1
ATOM 815 C CA . THR A 1 111 ? -4.707 -29.121 0.493 1.00 55.12 111 THR A CA 1
ATOM 816 C C . THR A 1 111 ? -3.537 -28.733 -0.386 1.00 55.12 111 THR A C 1
ATOM 818 O O . THR A 1 111 ? -3.410 -27.572 -0.779 1.00 55.12 111 THR A O 1
ATOM 821 N N . ARG A 1 112 ? -2.630 -29.686 -0.603 1.00 55.91 112 ARG A N 1
ATOM 822 C CA . ARG A 1 112 ? -1.581 -29.584 -1.610 1.00 55.91 112 ARG A CA 1
ATOM 823 C C . ARG A 1 112 ? -2.252 -29.043 -2.875 1.00 55.91 112 ARG A C 1
ATOM 825 O O . ARG A 1 112 ? -3.135 -29.698 -3.422 1.00 55.91 112 ARG A O 1
ATOM 832 N N . GLN A 1 113 ? -1.934 -27.806 -3.254 1.00 62.59 113 GLN A N 1
ATOM 833 C CA . GLN A 1 113 ? -2.391 -27.243 -4.519 1.00 62.59 113 GLN A CA 1
ATOM 834 C C . GLN A 1 113 ? -1.573 -27.931 -5.608 1.00 62.59 113 GLN A C 1
ATOM 836 O O . GLN A 1 113 ? -0.584 -27.387 -6.091 1.00 62.59 113 GLN A O 1
ATOM 841 N N . ASP A 1 114 ? -1.930 -29.178 -5.903 1.00 69.31 114 ASP A N 1
ATOM 842 C CA . ASP A 1 114 ? -1.406 -29.875 -7.063 1.00 69.31 114 ASP A CA 1
ATOM 843 C C . ASP A 1 114 ? -1.978 -29.186 -8.301 1.00 69.31 114 ASP A C 1
ATOM 845 O O . ASP A 1 114 ? -3.165 -28.849 -8.366 1.00 69.31 114 ASP A O 1
ATOM 849 N N . LEU A 1 115 ? -1.106 -28.928 -9.275 1.00 70.38 115 LEU A N 1
ATOM 850 C CA . LEU A 1 115 ? -1.536 -28.441 -10.576 1.00 70.38 115 LEU A CA 1
ATOM 851 C C . LEU A 1 115 ? -2.545 -29.439 -11.155 1.00 70.38 115 LEU A C 1
ATOM 853 O O . LEU A 1 115 ? -2.373 -30.653 -11.035 1.00 70.38 115 LEU A O 1
ATOM 857 N N . LEU A 1 116 ? -3.594 -28.926 -11.794 1.00 72.06 116 LEU A N 1
ATOM 858 C CA . LEU A 1 116 ? -4.522 -29.763 -12.545 1.00 72.06 116 LEU A CA 1
ATOM 859 C C . LEU A 1 116 ? -3.752 -30.384 -13.717 1.00 72.06 116 LEU A C 1
ATOM 861 O O . LEU A 1 116 ? -3.392 -29.684 -14.660 1.00 72.06 116 LEU A O 1
ATOM 865 N N . ILE A 1 117 ? -3.465 -31.684 -13.634 1.00 74.50 117 ILE A N 1
ATOM 866 C CA . ILE A 1 117 ? -2.758 -32.445 -14.670 1.00 74.50 117 ILE A CA 1
ATOM 867 C C . ILE A 1 117 ? -3.724 -33.507 -15.221 1.00 74.50 117 ILE A C 1
ATOM 869 O O . ILE A 1 117 ? -4.426 -34.152 -14.436 1.00 74.50 117 ILE A O 1
ATOM 873 N N . PRO A 1 118 ? -3.783 -33.720 -16.549 1.00 78.56 118 PRO A N 1
ATOM 874 C CA . PRO A 1 118 ? -4.545 -34.819 -17.137 1.00 78.56 118 PRO A CA 1
ATOM 875 C C . PRO A 1 118 ? -4.112 -36.181 -16.575 1.00 78.56 118 PRO A C 1
ATOM 877 O O . PRO A 1 118 ? -2.939 -36.386 -16.275 1.00 78.56 118 PRO A O 1
ATOM 880 N N . ALA A 1 119 ? -5.024 -37.157 -16.512 1.00 84.06 119 ALA A N 1
ATOM 881 C CA . ALA A 1 119 ? -4.712 -38.501 -16.001 1.00 84.06 119 ALA A CA 1
ATOM 882 C C . ALA A 1 119 ? -3.565 -39.208 -16.763 1.00 84.06 119 ALA A C 1
ATOM 884 O O . ALA A 1 119 ? -2.869 -40.048 -16.196 1.00 84.06 119 ALA A O 1
ATOM 885 N N . ALA A 1 120 ? -3.341 -38.849 -18.033 1.00 87.81 120 ALA A N 1
ATOM 886 C CA . ALA A 1 120 ? -2.249 -39.348 -18.866 1.00 87.81 120 ALA A CA 1
ATOM 887 C C . ALA A 1 120 ? -1.513 -38.179 -19.556 1.00 87.81 120 ALA A C 1
ATOM 889 O O . ALA A 1 120 ? -1.836 -37.842 -20.695 1.00 87.81 120 ALA A O 1
ATOM 890 N N . PRO A 1 121 ? -0.536 -37.537 -18.889 1.00 85.38 121 PRO A N 1
ATOM 891 C CA . PRO A 1 121 ? 0.126 -36.363 -19.437 1.00 85.38 121 PRO A CA 1
ATOM 892 C C . PRO A 1 121 ? 1.190 -36.746 -20.470 1.00 85.38 121 PRO A C 1
ATOM 894 O O . PRO A 1 121 ? 2.004 -37.659 -20.253 1.00 85.38 121 PRO A O 1
ATOM 897 N N . THR A 1 122 ? 1.212 -35.993 -21.568 1.00 86.62 122 THR A N 1
ATOM 898 C CA . THR A 1 122 ? 2.292 -36.001 -22.561 1.00 86.62 122 THR A CA 1
ATOM 899 C C . THR A 1 122 ? 3.612 -35.532 -21.936 1.00 86.62 122 THR A C 1
ATOM 901 O O . THR A 1 122 ? 3.650 -34.950 -20.849 1.00 86.62 122 THR A O 1
ATOM 904 N N . THR A 1 123 ? 4.731 -35.772 -22.619 1.00 87.25 123 THR A N 1
ATOM 905 C CA . THR A 1 123 ? 6.049 -35.266 -22.201 1.00 87.25 123 THR A CA 1
ATOM 906 C C . THR A 1 123 ? 6.071 -33.744 -22.075 1.00 87.25 123 THR A C 1
ATOM 908 O O . THR A 1 123 ? 6.661 -33.235 -21.126 1.00 87.25 123 THR A O 1
ATOM 911 N N . ALA A 1 124 ? 5.380 -33.026 -22.966 1.00 83.94 124 ALA A N 1
ATOM 912 C CA . ALA A 1 124 ? 5.240 -31.574 -22.878 1.00 83.94 124 ALA A CA 1
ATOM 913 C C . ALA A 1 124 ? 4.505 -31.153 -21.592 1.00 83.94 124 ALA A C 1
ATOM 915 O O . ALA A 1 124 ? 5.026 -30.338 -20.837 1.00 83.94 124 ALA A O 1
ATOM 916 N N . GLN A 1 125 ? 3.376 -31.799 -21.276 1.00 84.94 125 GLN A N 1
ATOM 917 C CA . GLN A 1 125 ? 2.570 -31.510 -20.078 1.00 84.94 125 GLN A CA 1
ATOM 918 C C . GLN A 1 125 ? 3.271 -31.817 -18.749 1.00 84.94 125 GLN A C 1
ATOM 920 O O . GLN A 1 125 ? 2.955 -31.202 -17.735 1.00 84.94 125 GLN A O 1
ATOM 925 N N . ARG A 1 126 ? 4.239 -32.742 -18.728 1.00 80.38 126 ARG A N 1
ATOM 926 C CA . ARG A 1 126 ? 5.066 -32.985 -17.529 1.00 80.38 126 ARG A CA 1
ATOM 927 C C . ARG A 1 126 ? 6.154 -31.943 -17.332 1.00 80.38 126 ARG A C 1
ATOM 929 O O . ARG A 1 126 ? 6.503 -31.647 -16.195 1.00 80.38 126 ARG A O 1
ATOM 936 N N . MET A 1 127 ? 6.733 -31.462 -18.427 1.00 84.25 127 MET A N 1
ATOM 937 C CA . MET A 1 127 ? 7.936 -30.630 -18.391 1.00 84.25 127 MET A CA 1
ATOM 938 C C . MET A 1 127 ? 7.622 -29.132 -18.424 1.00 84.25 127 MET A C 1
ATOM 940 O O . MET A 1 127 ? 8.495 -28.329 -18.105 1.00 84.25 127 MET A O 1
ATOM 944 N N . VAL A 1 128 ? 6.391 -28.750 -18.782 1.00 80.88 128 VAL A N 1
ATOM 945 C CA . VAL A 1 128 ? 5.955 -27.354 -18.889 1.00 80.88 128 VAL A CA 1
ATOM 946 C C . VAL A 1 128 ? 4.745 -27.112 -17.977 1.00 80.88 128 VAL A C 1
ATOM 948 O O . VAL A 1 128 ? 3.609 -27.404 -18.353 1.00 80.88 128 VAL A O 1
ATOM 951 N N . PRO A 1 129 ? 4.951 -26.567 -16.765 1.00 68.62 129 PRO A N 1
ATOM 952 C CA . PRO A 1 129 ? 3.853 -26.195 -15.880 1.00 68.62 129 PRO A CA 1
ATOM 953 C C . PRO A 1 129 ? 2.869 -25.243 -16.578 1.00 68.62 129 PRO A C 1
ATOM 955 O O . PRO A 1 129 ? 3.269 -24.200 -17.090 1.00 68.62 129 PRO A O 1
ATOM 958 N N . GLY A 1 130 ? 1.581 -25.600 -16.591 1.00 67.75 130 GLY A N 1
ATOM 959 C CA . GLY A 1 130 ? 0.520 -24.789 -17.198 1.00 67.75 130 GLY A CA 1
ATOM 960 C C . GLY A 1 130 ? 0.274 -25.022 -18.692 1.00 67.75 130 GLY A C 1
ATOM 961 O O . GLY A 1 130 ? -0.579 -24.345 -19.261 1.00 67.75 130 GLY A O 1
ATOM 962 N N . SER A 1 131 ? 0.964 -25.970 -19.340 1.00 70.12 131 SER A N 1
ATOM 963 C CA . SER A 1 131 ? 0.516 -26.457 -20.650 1.00 70.12 131 SER A CA 1
ATOM 964 C C . SER A 1 131 ? -0.682 -27.391 -20.458 1.00 70.12 131 SER A C 1
ATOM 966 O O . SER A 1 131 ? -0.557 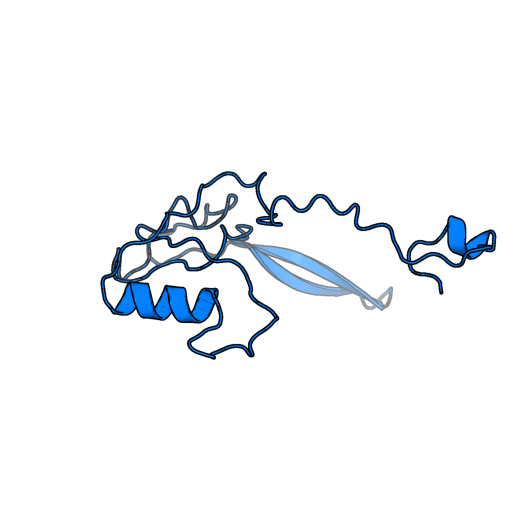-28.399 -19.757 1.00 70.12 131 SER A O 1
ATOM 968 N N . PHE A 1 132 ? -1.818 -27.040 -21.057 1.00 65.25 132 PHE A N 1
ATOM 969 C CA . PHE A 1 132 ? -3.043 -27.841 -21.054 1.00 65.25 132 PHE A CA 1
ATOM 970 C C . PHE A 1 132 ? -3.103 -28.745 -22.279 1.00 65.25 132 PHE A C 1
ATOM 972 O O . PHE A 1 132 ? -2.707 -28.292 -23.375 1.00 65.25 132 PHE A O 1
#

Radius of gyration: 20.78 Å; Cα contacts (8 Å, |Δi|>4): 190; chains: 1; bounding box: 39×54×50 Å

Sequence (132 aa):
FTPYLHGNSALIGTNTYGKPVGQIALDKPACDDRLRVIAFATQNAARNGNYFDGLASTVEATCRATDDISFPLGDAREASTRRALDFLAGRTCSAITSDVSAQSARTTASTRQDLLIPAAPTTAQRMVPGSF

Secondary structure (DSSP, 8-state):
---TTGGGSEEEES------EEEEEEEEGGGTEEEEEEEEE---TTS----TT-STTT-SEEEE----TTS-TT-TTSHHHHHHHHHHTT---PPPP--GGG-----S----------SS--HHHHHSTT--

Solvent-accessible surface area (backbone atoms only — not comparable to full-atom values): 8276 Å² total; per-residue (Å²): 93,71,57,95,63,39,67,81,44,68,54,69,24,69,61,48,80,26,77,38,59,42,66,47,81,48,78,40,80,95,73,77,43,73,46,75,45,79,76,48,75,48,58,50,98,85,72,43,43,83,32,55,73,14,48,43,85,37,34,78,25,40,30,52,35,52,92,42,86,91,39,60,93,80,36,72,78,16,41,41,47,30,49,50,52,37,48,76,70,71,48,88,67,56,61,42,69,63,60,74,90,57,83,59,84,64,67,94,64,83,67,77,84,68,78,93,68,66,99,78,63,52,75,64,46,71,74,34,91,88,57,127

Mean predicted aligned error: 11.11 Å

pLDDT: mean 86.14, std 14.45, range [45.41, 97.69]

Foldseek 3Di:
DEDPVALLDEAFAAFDQQDQWAWDWDADVVVRDIDTDGDDGHADPVRDRRRNLGCLVPRNHYAHWHQDPVDDPCPCPGTRNVRVVCVVVVHDHDGHDSPSVPVDPPPPPPPPPDQDQPPDDDPCSVVDRPDD